Protein AF-A0A957RXZ9-F1 (afdb_monomer_lite)

pLDDT: mean 95.68, std 5.06, range [64.88, 98.75]

Sequence (103 aa):
AALESADAANGEQLTVSNGCIACHSLVEGQTLVGPSWYGVGSHAENRVPGESAPFYLYQSIMEPNAHVVEGFTPDLMPKVYADTLSTAQIADIVAYLLSLQAE

Secondary structure (DSSP, 8-state):
-GGGG--HHHHHHHHHHTTGGGT--SSTT--SSS---TTHHHHHTTTSTT--HHHHHHHHHHSTTTSPPTT--TT-S-TTHHHHS-HHHHHHHHHHHHH----

Foldseek 3Di:
DLLVPAALVLLVVLCVVVVVCVQEACDPPDHHLAYHLQQLLVVQCPQDPPDHSLRSQLCCQQPVVVDDPPPHDPPPRDNCSNVVPDPNSSSNNSNNSNVNHHD

Structure (mmCIF, N/CA/C/O backbone):
data_AF-A0A957RXZ9-F1
#
_entry.id   AF-A0A957RXZ9-F1
#
loop_
_atom_site.group_PDB
_atom_site.id
_atom_site.type_symbol
_atom_site.label_atom_id
_atom_site.label_alt_id
_atom_site.label_comp_id
_atom_site.label_asym_id
_atom_site.label_entity_id
_atom_site.label_seq_id
_atom_site.pdbx_PDB_ins_code
_atom_site.Cartn_x
_atom_site.Cartn_y
_atom_site.Cartn_z
_atom_site.occupancy
_atom_site.B_iso_or_equiv
_atom_site.auth_seq_id
_atom_site.auth_comp_id
_atom_site.auth_asym_id
_atom_site.auth_atom_id
_atom_site.pdbx_PDB_model_num
ATOM 1 N N . ALA A 1 1 ? -16.503 -7.462 5.402 1.00 66.81 1 ALA A N 1
ATOM 2 C CA . ALA A 1 1 ? -16.133 -7.707 6.813 1.00 66.81 1 ALA A CA 1
ATOM 3 C C . ALA A 1 1 ? -14.874 -6.938 7.224 1.00 66.81 1 ALA A C 1
ATOM 5 O O . ALA A 1 1 ? -15.034 -5.850 7.743 1.00 66.81 1 ALA A O 1
ATOM 6 N N . ALA A 1 2 ? -13.640 -7.407 6.969 1.00 81.75 2 ALA A N 1
ATOM 7 C CA . ALA A 1 2 ? -12.438 -6.705 7.467 1.00 81.75 2 ALA A CA 1
ATOM 8 C C . ALA A 1 2 ? -12.285 -5.273 6.915 1.00 81.75 2 ALA A C 1
ATOM 10 O O . ALA A 1 2 ? -11.999 -4.354 7.670 1.00 81.75 2 ALA A O 1
ATOM 11 N N . LEU A 1 3 ? -12.562 -5.075 5.621 1.00 87.31 3 LEU A N 1
ATOM 12 C CA . LEU A 1 3 ? -12.521 -3.751 4.992 1.00 87.31 3 LEU A CA 1
ATOM 13 C C . LEU A 1 3 ? -13.664 -2.821 5.447 1.00 87.31 3 LEU A C 1
ATOM 15 O O . LEU A 1 3 ? -13.522 -1.610 5.394 1.00 87.31 3 LEU A O 1
ATOM 19 N N . GLU A 1 4 ? -14.793 -3.364 5.916 1.00 89.06 4 GLU A N 1
ATOM 20 C CA . GLU A 1 4 ? -15.928 -2.549 6.394 1.00 89.06 4 GLU A CA 1
ATOM 21 C C . GLU A 1 4 ? -15.620 -1.861 7.728 1.00 89.06 4 GLU A C 1
ATOM 23 O O . GLU A 1 4 ? -16.210 -0.833 8.042 1.00 89.06 4 GLU A O 1
ATOM 28 N N . SER A 1 5 ? -14.708 -2.439 8.511 1.00 92.25 5 SER A N 1
ATOM 29 C CA . SER A 1 5 ? -14.226 -1.893 9.780 1.00 92.25 5 SER A CA 1
ATOM 30 C C . SER A 1 5 ? -12.827 -1.281 9.675 1.00 92.25 5 SER A C 1
ATOM 32 O O . SER A 1 5 ? -12.222 -1.022 10.711 1.00 92.25 5 SER A O 1
ATOM 34 N N . ALA A 1 6 ? -12.291 -1.131 8.462 1.00 97.25 6 ALA A N 1
ATOM 35 C CA . ALA A 1 6 ? -10.930 -0.660 8.257 1.00 97.25 6 ALA A CA 1
ATOM 36 C C . ALA A 1 6 ? -10.796 0.845 8.530 1.00 97.25 6 ALA A C 1
ATOM 38 O O . ALA A 1 6 ? -11.685 1.634 8.200 1.00 97.25 6 ALA A O 1
ATOM 39 N N . ASP A 1 7 ? -9.659 1.237 9.098 1.00 98.19 7 ASP A N 1
ATOM 40 C CA . ASP A 1 7 ? -9.300 2.619 9.405 1.00 98.19 7 ASP A CA 1
ATOM 41 C C . ASP A 1 7 ? -8.166 3.089 8.485 1.00 98.19 7 ASP A C 1
ATOM 43 O O . ASP A 1 7 ? -7.002 2.717 8.645 1.00 98.19 7 ASP A O 1
ATOM 47 N N . ALA A 1 8 ? -8.502 3.946 7.520 1.00 98.19 8 ALA A N 1
ATOM 48 C CA . ALA A 1 8 ? -7.537 4.495 6.571 1.00 98.19 8 AL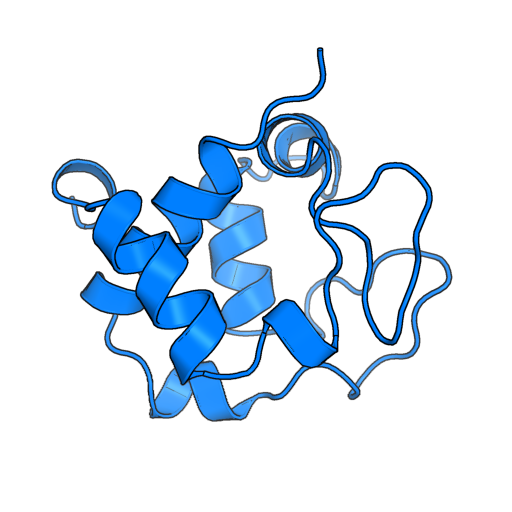A A CA 1
ATOM 49 C C . ALA A 1 8 ? -6.441 5.349 7.238 1.00 98.19 8 ALA A C 1
ATOM 51 O O . ALA A 1 8 ? -5.312 5.363 6.751 1.00 98.19 8 ALA A O 1
ATOM 52 N N . ALA A 1 9 ? -6.723 6.031 8.354 1.00 98.31 9 ALA A N 1
ATOM 53 C CA . ALA A 1 9 ? -5.708 6.824 9.051 1.00 98.31 9 ALA A CA 1
ATOM 54 C C . ALA A 1 9 ? -4.685 5.915 9.750 1.00 98.31 9 ALA A C 1
ATOM 56 O O . ALA A 1 9 ? -3.479 6.173 9.720 1.00 98.31 9 ALA A O 1
ATOM 57 N N . ASN A 1 10 ? -5.149 4.802 10.328 1.00 98.56 10 ASN A N 1
ATOM 58 C C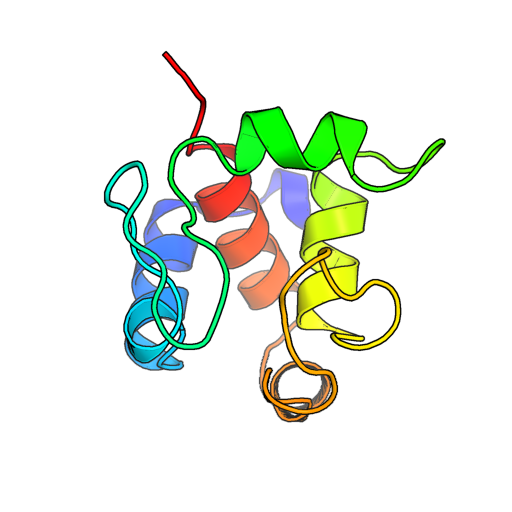A . ASN A 1 10 ? -4.243 3.769 10.827 1.00 98.56 10 ASN A CA 1
ATOM 59 C C . ASN A 1 10 ? -3.460 3.111 9.678 1.00 98.56 10 ASN A C 1
ATOM 61 O O . ASN A 1 10 ? -2.257 2.878 9.799 1.00 98.56 10 ASN A O 1
ATOM 65 N N . GLY A 1 11 ? -4.120 2.868 8.542 1.00 98.56 11 GLY A N 1
ATOM 66 C CA . GLY A 1 11 ? -3.510 2.359 7.317 1.00 98.56 11 GLY A CA 1
ATOM 67 C C . GLY A 1 11 ? -2.326 3.198 6.854 1.00 98.56 11 GLY A C 1
ATOM 68 O O . GLY A 1 11 ? -1.238 2.659 6.647 1.00 98.56 11 GLY A O 1
ATOM 69 N N . GLU A 1 12 ? -2.498 4.518 6.780 1.00 98.62 12 GLU A N 1
ATOM 70 C CA . GLU A 1 12 ? -1.427 5.466 6.462 1.00 98.62 12 GLU A CA 1
ATOM 71 C C . GLU A 1 12 ? -0.223 5.280 7.399 1.00 98.62 12 GLU A C 1
ATOM 73 O O . GLU A 1 12 ? 0.906 5.062 6.945 1.00 98.62 12 GLU A O 1
ATOM 78 N N . GLN A 1 13 ? -0.456 5.257 8.714 1.00 98.62 13 GLN A N 1
ATOM 79 C CA . GLN A 1 13 ? 0.604 5.081 9.711 1.00 98.62 13 GLN A CA 1
ATOM 80 C C . GLN A 1 13 ? 1.305 3.714 9.605 1.00 98.62 13 GLN A C 1
ATOM 82 O O . GLN A 1 13 ? 2.522 3.602 9.838 1.00 98.62 13 GLN A O 1
ATOM 87 N N . LEU A 1 14 ? 0.568 2.665 9.236 1.00 98.56 14 LEU A N 1
ATOM 88 C CA . LEU A 1 14 ? 1.120 1.340 8.968 1.00 98.56 14 LEU A CA 1
ATOM 89 C C . LEU A 1 14 ? 2.044 1.355 7.747 1.00 98.56 14 LEU A C 1
ATOM 91 O O . LEU A 1 14 ? 3.111 0.742 7.809 1.00 98.56 14 LEU A O 1
ATOM 95 N N . THR A 1 15 ? 1.712 2.098 6.685 1.00 98.44 15 THR A N 1
ATOM 96 C CA . THR A 1 15 ? 2.596 2.212 5.508 1.00 98.44 15 THR A CA 1
ATOM 97 C C . THR A 1 15 ? 3.941 2.861 5.844 1.00 98.44 15 THR A C 1
ATOM 99 O O . THR A 1 15 ? 4.980 2.459 5.315 1.00 98.44 15 THR A O 1
ATOM 102 N N . VAL A 1 16 ? 3.948 3.819 6.775 1.00 97.94 16 VAL A N 1
ATOM 103 C CA . VAL A 1 16 ? 5.175 4.463 7.262 1.00 97.94 16 VAL A CA 1
ATOM 104 C C . VAL A 1 16 ? 5.987 3.500 8.124 1.00 97.94 16 VAL A C 1
ATOM 106 O O . VAL A 1 16 ? 7.172 3.284 7.874 1.00 97.94 16 VAL A O 1
ATOM 109 N N . SER A 1 17 ? 5.351 2.889 9.126 1.00 97.75 17 SER A N 1
ATOM 110 C CA . SER A 1 17 ? 6.036 2.022 10.098 1.00 97.75 17 SER A CA 1
ATOM 111 C C . SER A 1 17 ? 6.556 0.710 9.501 1.00 97.75 17 SER A C 1
ATOM 113 O O . SER A 1 17 ? 7.535 0.165 10.006 1.00 97.75 17 SER A O 1
ATOM 115 N N . ASN A 1 18 ? 5.960 0.237 8.403 1.00 97.81 18 ASN A N 1
ATOM 116 C CA . ASN A 1 18 ? 6.396 -0.962 7.678 1.00 97.81 18 ASN A CA 1
ATOM 117 C C . ASN A 1 18 ? 7.287 -0.652 6.459 1.00 97.81 18 ASN A C 1
ATOM 119 O O . ASN A 1 18 ? 7.624 -1.555 5.689 1.00 97.81 18 ASN A O 1
ATOM 123 N N . GLY A 1 19 ? 7.694 0.613 6.291 1.00 97.50 19 GLY A N 1
ATOM 124 C CA . GLY A 1 19 ? 8.693 1.030 5.306 1.00 97.50 19 GLY A CA 1
ATOM 125 C C . GLY A 1 19 ? 8.197 1.110 3.860 1.00 97.50 19 GLY A C 1
ATOM 126 O O . GLY A 1 19 ? 9.013 1.284 2.956 1.00 97.50 19 GLY A O 1
ATOM 127 N N . CYS A 1 20 ? 6.887 1.026 3.615 1.00 98.19 20 CYS A N 1
ATOM 128 C CA . CYS A 1 20 ? 6.319 1.049 2.266 1.00 98.19 20 CYS A CA 1
ATOM 129 C C . CYS A 1 20 ? 6.675 2.351 1.526 1.00 98.19 20 CYS A C 1
ATOM 131 O O . CYS A 1 20 ? 7.059 2.323 0.356 1.00 98.19 20 CYS A O 1
ATOM 133 N N . ILE A 1 21 ? 6.642 3.482 2.239 1.00 97.38 21 ILE A N 1
ATOM 134 C CA . ILE A 1 21 ? 6.930 4.817 1.687 1.00 97.38 21 ILE A CA 1
ATOM 135 C C . ILE A 1 21 ? 8.390 5.015 1.243 1.00 97.38 21 ILE A C 1
ATOM 137 O O . ILE A 1 21 ? 8.701 5.983 0.558 1.00 97.38 21 ILE A O 1
ATOM 141 N N . ALA A 1 22 ? 9.304 4.114 1.622 1.00 97.31 22 ALA A N 1
ATOM 142 C CA . ALA A 1 22 ? 10.678 4.144 1.119 1.00 97.31 22 ALA A CA 1
ATOM 143 C C . ALA A 1 22 ? 10.762 3.666 -0.342 1.00 97.31 22 ALA A C 1
ATOM 145 O O . ALA A 1 22 ? 11.717 3.989 -1.047 1.00 97.31 22 ALA A O 1
ATOM 146 N N . CYS A 1 23 ? 9.767 2.893 -0.790 1.00 98.19 23 CYS A N 1
ATOM 147 C CA . CYS A 1 23 ? 9.708 2.308 -2.127 1.00 98.19 23 CYS A CA 1
ATOM 148 C C . CYS A 1 23 ? 8.556 2.857 -2.975 1.00 98.19 23 CYS A C 1
ATOM 150 O O . CYS A 1 23 ? 8.645 2.785 -4.197 1.00 98.19 23 CYS A O 1
ATOM 152 N N . HIS A 1 24 ? 7.506 3.400 -2.357 1.00 98.25 24 HIS A N 1
ATOM 153 C CA . HIS A 1 24 ? 6.331 3.937 -3.038 1.00 98.25 24 HIS A CA 1
ATOM 154 C C . HIS A 1 24 ? 6.165 5.424 -2.727 1.00 98.25 24 HIS A C 1
ATOM 156 O O . HIS A 1 24 ? 6.071 5.818 -1.566 1.00 98.25 24 HIS A O 1
ATOM 162 N N . SER A 1 25 ? 6.129 6.249 -3.772 1.00 97.12 25 SER A N 1
ATOM 163 C CA . SER A 1 25 ? 5.889 7.689 -3.647 1.00 97.12 25 SER A CA 1
ATOM 164 C C . SER A 1 25 ? 4.398 8.015 -3.679 1.00 97.12 25 SER A C 1
ATOM 166 O O . SER A 1 25 ? 3.631 7.289 -4.293 1.00 97.12 25 SER A O 1
ATOM 168 N N . LEU A 1 26 ? 3.993 9.136 -3.082 1.00 95.75 26 LEU A N 1
ATOM 169 C CA . LEU A 1 26 ? 2.658 9.729 -3.253 1.00 95.75 26 LEU A CA 1
ATOM 170 C C . LEU A 1 26 ? 2.627 10.818 -4.341 1.00 95.75 26 LEU A C 1
ATOM 172 O O . LEU A 1 26 ? 1.579 11.395 -4.610 1.00 95.75 26 LEU A O 1
ATOM 176 N N . VAL A 1 27 ? 3.774 11.135 -4.945 1.00 95.50 27 VAL A N 1
ATOM 177 C CA . VAL A 1 27 ? 3.905 12.197 -5.946 1.00 95.50 27 VAL A CA 1
ATOM 178 C C . VAL A 1 27 ? 3.615 11.632 -7.335 1.00 95.50 27 VAL A C 1
ATOM 180 O O . VAL A 1 27 ? 4.139 10.578 -7.716 1.00 95.50 27 VAL A O 1
ATOM 183 N N . GLU A 1 28 ? 2.794 12.344 -8.106 1.00 93.50 28 GLU A N 1
ATOM 184 C CA . GLU A 1 28 ? 2.487 11.998 -9.493 1.00 93.50 28 GLU A CA 1
ATOM 185 C C . GLU A 1 28 ? 3.771 11.859 -10.326 1.00 93.50 28 GLU A C 1
ATOM 187 O O . GLU A 1 28 ? 4.688 12.679 -10.247 1.00 93.50 28 GLU A O 1
ATOM 192 N N . GLY A 1 29 ? 3.867 10.778 -11.103 1.00 89.38 29 GLY A N 1
ATOM 193 C CA . GLY A 1 29 ? 5.009 10.507 -11.982 1.00 89.38 29 GLY A CA 1
ATOM 194 C C . GLY A 1 29 ? 6.326 10.160 -11.273 1.00 89.38 29 GLY A C 1
ATOM 195 O O . GLY A 1 29 ? 7.283 9.762 -11.940 1.00 89.38 29 GLY A O 1
ATOM 196 N N . GLN A 1 30 ? 6.406 10.247 -9.940 1.00 95.62 30 GLN A N 1
ATOM 197 C CA . GLN A 1 30 ? 7.619 9.894 -9.207 1.00 95.62 30 GLN A CA 1
ATOM 198 C C . GLN A 1 30 ? 7.689 8.385 -8.961 1.00 95.62 30 GLN A C 1
ATOM 200 O O . GLN A 1 30 ? 7.064 7.847 -8.050 1.00 95.62 30 GLN A O 1
ATOM 205 N N . THR A 1 31 ? 8.510 7.703 -9.753 1.00 95.12 31 THR A N 1
ATOM 206 C CA . THR A 1 31 ? 8.848 6.292 -9.534 1.00 95.12 31 THR A CA 1
ATOM 207 C C . THR A 1 31 ? 10.075 6.174 -8.633 1.00 95.12 31 THR A C 1
ATOM 209 O O . THR A 1 31 ? 11.059 6.887 -8.832 1.00 95.12 31 THR A O 1
ATOM 212 N N . LEU A 1 32 ? 10.014 5.276 -7.647 1.00 96.12 32 LEU A N 1
ATOM 213 C CA . LEU A 1 32 ? 11.150 4.910 -6.798 1.00 96.12 32 LEU A CA 1
ATOM 214 C C . LEU A 1 32 ? 11.553 3.461 -7.116 1.00 96.12 32 LEU A C 1
ATOM 216 O O . LEU A 1 32 ? 11.812 3.132 -8.269 1.00 96.12 32 LEU A O 1
ATOM 220 N N . VAL A 1 33 ? 11.601 2.591 -6.105 1.00 97.44 33 VAL A N 1
ATOM 221 C CA . VAL A 1 33 ? 11.790 1.145 -6.292 1.00 97.44 33 VAL A CA 1
ATOM 222 C C . VAL A 1 33 ? 10.499 0.499 -6.804 1.00 97.44 33 VAL A C 1
ATOM 224 O O . VAL A 1 33 ? 10.551 -0.380 -7.658 1.00 97.44 33 VAL A O 1
ATOM 227 N N . GLY A 1 34 ? 9.350 0.945 -6.291 1.00 96.50 34 GLY A N 1
ATOM 228 C CA . GLY A 1 34 ? 8.014 0.530 -6.705 1.00 96.50 34 GLY A CA 1
ATOM 229 C C . GLY A 1 34 ? 7.230 1.659 -7.391 1.00 96.50 34 GLY A C 1
ATOM 230 O O . GLY A 1 34 ? 7.706 2.801 -7.467 1.00 96.50 34 GLY A O 1
ATOM 231 N N . PRO A 1 35 ? 6.029 1.351 -7.915 1.00 96.06 35 PRO A N 1
ATOM 232 C CA . PRO A 1 35 ? 5.164 2.341 -8.549 1.00 96.06 35 PRO A CA 1
ATOM 233 C C . PRO A 1 35 ? 4.710 3.415 -7.560 1.00 96.06 35 PRO A C 1
ATOM 235 O O . PRO A 1 35 ? 4.563 3.148 -6.365 1.00 96.06 35 PRO A O 1
ATOM 238 N N . SER A 1 36 ? 4.447 4.618 -8.078 1.00 96.88 36 SER A N 1
ATOM 239 C CA . SER A 1 36 ? 3.771 5.671 -7.315 1.00 96.88 36 SER A CA 1
ATOM 240 C C . SER A 1 36 ? 2.374 5.215 -6.890 1.00 96.88 36 SER A C 1
ATOM 242 O O . SER A 1 36 ? 1.679 4.509 -7.625 1.00 96.88 36 SER A O 1
ATOM 244 N N . TRP A 1 37 ? 1.978 5.634 -5.695 1.00 97.75 37 TRP A N 1
ATOM 245 C CA . TRP A 1 37 ? 0.640 5.500 -5.144 1.00 97.75 37 TRP A CA 1
ATOM 246 C C . TRP A 1 37 ? -0.277 6.677 -5.489 1.00 97.75 37 TRP A C 1
ATOM 248 O O . TRP A 1 37 ? -1.451 6.653 -5.122 1.00 97.75 37 TRP A O 1
ATOM 258 N N . TYR A 1 38 ? 0.216 7.694 -6.201 1.00 97.00 38 TYR A N 1
ATOM 259 C CA . TYR A 1 38 ? -0.648 8.754 -6.716 1.00 97.00 38 TYR A CA 1
ATOM 260 C C . TYR A 1 38 ? -1.775 8.144 -7.566 1.00 97.00 38 TYR A C 1
ATOM 262 O O . TYR A 1 38 ? -1.511 7.409 -8.519 1.00 97.00 38 TYR A O 1
ATOM 270 N N . GLY A 1 39 ? -3.026 8.396 -7.176 1.00 96.44 39 GLY A N 1
ATOM 271 C CA . GLY A 1 39 ? -4.212 7.858 -7.844 1.00 96.44 39 GLY A CA 1
ATOM 272 C C . GLY A 1 39 ? -4.379 6.336 -7.785 1.00 96.44 39 GLY A C 1
ATOM 273 O O . GLY A 1 39 ? -5.149 5.772 -8.570 1.00 96.44 39 GLY A O 1
ATOM 274 N N . VAL A 1 40 ? -3.659 5.632 -6.902 1.00 97.38 40 VAL A N 1
ATOM 275 C CA . VAL A 1 40 ? -3.625 4.161 -6.907 1.00 97.38 40 VAL A CA 1
ATOM 276 C C . VAL A 1 40 ? -4.987 3.518 -6.672 1.00 97.38 40 VAL A C 1
ATOM 278 O O . VAL A 1 40 ? -5.256 2.491 -7.291 1.00 97.38 40 VAL A O 1
ATOM 281 N N . GLY A 1 41 ? -5.867 4.126 -5.872 1.00 96.81 41 GLY A N 1
ATOM 282 C CA . GLY A 1 41 ? -7.226 3.626 -5.660 1.00 96.81 41 GLY A CA 1
ATOM 283 C C . GLY A 1 41 ? -8.019 3.554 -6.967 1.00 96.81 41 GLY A C 1
ATOM 284 O O . GLY A 1 41 ? -8.680 2.556 -7.247 1.00 96.81 41 GLY A O 1
ATOM 285 N N . SER A 1 42 ? -7.855 4.559 -7.830 1.00 94.94 42 SER A N 1
ATOM 286 C CA . SER A 1 42 ? -8.502 4.620 -9.146 1.00 94.94 42 SER A CA 1
ATOM 287 C C . SER A 1 42 ? -7.813 3.715 -10.168 1.00 94.94 42 SER A C 1
ATOM 289 O O . SER A 1 42 ? -8.464 3.068 -10.990 1.00 94.94 42 SER A O 1
ATOM 291 N N . HIS A 1 43 ? -6.483 3.638 -10.124 1.00 94.44 43 HIS A N 1
ATOM 292 C CA . HIS A 1 43 ? -5.724 2.795 -11.043 1.00 94.44 43 HIS A CA 1
ATOM 293 C C . HIS A 1 43 ? -5.907 1.301 -10.766 1.00 94.44 43 HIS A C 1
ATOM 295 O O . HIS A 1 43 ? -5.905 0.521 -11.718 1.00 94.44 43 HIS A O 1
ATOM 301 N N . ALA A 1 44 ? -6.065 0.906 -9.500 1.00 96.50 44 ALA A N 1
ATOM 302 C CA . ALA A 1 44 ? -6.202 -0.482 -9.063 1.00 96.50 44 ALA A CA 1
ATOM 303 C C . ALA A 1 44 ? -7.383 -1.213 -9.725 1.00 96.50 44 ALA A C 1
ATOM 305 O O . ALA A 1 44 ? -7.233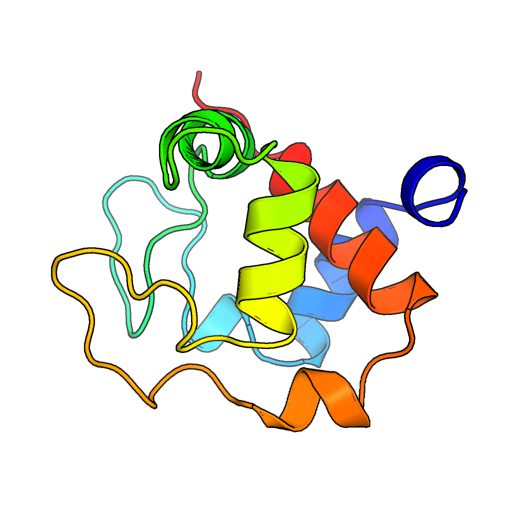 -2.379 -10.076 1.00 96.50 44 ALA A O 1
ATOM 306 N N . GLU A 1 45 ? -8.501 -0.522 -9.982 1.00 92.88 45 GLU A N 1
ATOM 307 C CA . GLU A 1 45 ? -9.696 -1.072 -10.655 1.00 92.88 45 GLU A CA 1
ATOM 308 C C . GLU A 1 45 ? -9.388 -1.692 -12.029 1.00 92.88 45 GLU A C 1
ATOM 310 O O . GLU A 1 45 ? -10.093 -2.583 -12.491 1.00 92.88 45 GLU A O 1
ATOM 315 N N . ASN A 1 46 ? -8.338 -1.218 -12.706 1.00 91.12 46 ASN A N 1
ATOM 316 C CA . ASN A 1 46 ? -8.047 -1.581 -14.093 1.00 91.12 46 ASN A CA 1
ATOM 317 C C . ASN A 1 46 ? -6.738 -2.369 -14.257 1.00 91.12 46 ASN A C 1
ATOM 319 O O . ASN A 1 46 ? -6.300 -2.586 -15.388 1.00 91.12 46 ASN A O 1
ATOM 323 N N . ARG A 1 47 ? -6.079 -2.774 -13.160 1.00 93.69 47 ARG A N 1
ATOM 324 C CA . ARG A 1 47 ? -4.772 -3.457 -13.232 1.00 93.69 47 ARG A CA 1
ATOM 325 C C . ARG A 1 47 ? -4.878 -4.899 -13.691 1.00 93.69 47 ARG A C 1
ATOM 327 O O . ARG A 1 47 ? -4.085 -5.329 -14.527 1.00 93.69 47 ARG A O 1
ATOM 334 N N . VAL A 1 48 ? -5.861 -5.626 -13.169 1.00 95.62 48 VAL A N 1
ATOM 335 C CA . VAL A 1 48 ? -6.076 -7.036 -13.492 1.00 95.62 48 VAL A CA 1
ATOM 336 C C . VAL A 1 48 ? -7.532 -7.232 -13.915 1.00 95.62 48 VAL A C 1
ATOM 338 O O . VAL A 1 48 ? -8.438 -6.983 -13.120 1.00 95.62 48 VAL A O 1
ATOM 341 N N . PRO A 1 49 ? -7.795 -7.662 -15.165 1.00 94.25 49 PRO A N 1
ATOM 342 C CA . PRO A 1 49 ? -9.157 -7.874 -15.638 1.00 94.25 49 PRO A CA 1
ATOM 343 C C . PRO A 1 49 ? -9.939 -8.850 -14.752 1.00 94.25 49 PRO A C 1
ATOM 345 O O . PRO A 1 49 ? -9.551 -10.005 -14.592 1.00 94.25 49 PRO A O 1
ATOM 348 N N . GLY A 1 50 ? -11.077 -8.392 -14.228 1.00 93.94 50 GLY A N 1
ATOM 349 C CA . GLY A 1 50 ? -11.967 -9.198 -13.388 1.00 93.94 50 GLY A CA 1
ATOM 350 C C . GLY A 1 50 ? -11.669 -9.141 -11.888 1.00 93.94 50 GLY A C 1
ATOM 351 O O . GLY A 1 50 ? -12.434 -9.715 -11.114 1.00 93.94 50 GLY A O 1
ATOM 352 N N . GLU A 1 51 ? -10.622 -8.431 -11.466 1.00 95.81 51 GLU A N 1
ATOM 353 C CA . GLU A 1 51 ? -10.346 -8.161 -10.055 1.00 95.81 51 GLU A CA 1
ATOM 354 C C . GLU A 1 51 ? -10.883 -6.788 -9.642 1.00 95.81 51 GLU A C 1
ATOM 356 O O . GLU A 1 51 ? -10.856 -5.836 -10.416 1.00 95.81 51 GLU A O 1
ATOM 361 N N . SER A 1 52 ? -11.375 -6.677 -8.407 1.00 96.62 52 SER A N 1
ATOM 362 C CA . SER A 1 52 ? -11.739 -5.382 -7.826 1.00 96.62 52 SER A CA 1
ATOM 363 C C . SER A 1 52 ? -10.503 -4.675 -7.272 1.00 96.62 52 SER A C 1
ATOM 365 O O . SER A 1 52 ? -9.557 -5.338 -6.835 1.00 96.62 52 SER A O 1
ATOM 367 N N . ALA A 1 53 ? -10.524 -3.339 -7.195 1.00 96.88 53 ALA A N 1
ATOM 368 C CA . ALA A 1 53 ? -9.406 -2.583 -6.627 1.00 96.88 53 ALA A CA 1
ATOM 369 C C . ALA A 1 53 ? -8.984 -3.052 -5.218 1.00 96.88 53 ALA A C 1
ATOM 371 O O . ALA A 1 53 ? -7.786 -3.260 -5.003 1.00 96.88 53 ALA A O 1
ATOM 372 N N . PRO A 1 54 ? -9.906 -3.300 -4.259 1.00 97.56 54 PRO A N 1
ATOM 373 C CA . PRO A 1 54 ? -9.516 -3.791 -2.940 1.00 97.56 54 PRO A CA 1
ATOM 374 C C . PRO A 1 54 ? -8.828 -5.158 -2.986 1.00 97.56 54 PRO A C 1
ATOM 376 O O . PRO A 1 54 ? -7.892 -5.397 -2.224 1.00 97.56 54 PRO A O 1
ATOM 379 N N . PHE A 1 55 ? -9.283 -6.055 -3.867 1.00 97.25 55 PHE A N 1
ATOM 380 C CA . PHE A 1 55 ? -8.695 -7.385 -4.000 1.00 97.25 55 PHE A CA 1
ATOM 381 C C . PHE A 1 55 ? -7.300 -7.317 -4.618 1.00 97.25 55 PHE A C 1
ATOM 383 O O . PHE A 1 55 ? -6.374 -7.906 -4.066 1.00 97.25 55 PHE A O 1
ATOM 390 N N . TYR A 1 56 ? -7.132 -6.536 -5.686 1.00 98.19 56 TYR A N 1
ATOM 391 C CA . TYR A 1 56 ? -5.834 -6.311 -6.317 1.00 98.19 56 TYR A CA 1
ATOM 392 C C . TYR A 1 56 ? -4.803 -5.755 -5.322 1.00 98.19 56 TYR A C 1
ATOM 394 O O . TYR A 1 56 ? -3.679 -6.251 -5.235 1.00 98.19 56 TYR A O 1
ATOM 402 N N . LEU A 1 57 ? -5.183 -4.748 -4.527 1.00 98.25 57 LEU A N 1
ATOM 403 C CA . LEU A 1 57 ? -4.294 -4.145 -3.528 1.00 98.25 57 LEU A CA 1
ATOM 404 C C . LEU A 1 57 ? -3.953 -5.125 -2.400 1.00 98.25 57 LEU A C 1
ATOM 406 O O . LEU A 1 57 ? -2.796 -5.218 -1.994 1.00 98.25 57 LEU A O 1
ATOM 410 N N . TYR A 1 58 ? -4.938 -5.892 -1.926 1.00 98.00 58 TYR A N 1
ATOM 411 C CA . TYR A 1 58 ? -4.720 -6.954 -0.945 1.00 98.00 58 TYR A CA 1
ATOM 412 C C . TYR A 1 58 ? -3.747 -8.019 -1.472 1.00 98.00 58 TYR A C 1
ATOM 414 O O . TYR A 1 58 ? -2.762 -8.339 -0.804 1.00 98.00 58 TYR A O 1
ATOM 422 N N . GLN A 1 59 ? -3.983 -8.530 -2.684 1.00 97.56 59 GLN A N 1
ATOM 423 C CA . GLN A 1 59 ? -3.130 -9.535 -3.317 1.00 97.56 59 GLN A CA 1
ATOM 424 C C . GLN A 1 59 ? -1.725 -8.983 -3.574 1.00 97.56 59 GLN A C 1
ATOM 426 O O . GLN A 1 59 ? -0.755 -9.679 -3.314 1.00 97.56 59 GLN A O 1
ATOM 431 N N . SER A 1 60 ? -1.591 -7.716 -3.972 1.00 98.00 60 SER A N 1
ATOM 432 C CA . SER A 1 60 ? -0.283 -7.073 -4.160 1.00 98.00 60 SER A CA 1
ATOM 433 C C . SER A 1 60 ? 0.551 -7.039 -2.872 1.00 98.00 60 SER A C 1
ATOM 435 O O . SER A 1 60 ? 1.774 -7.091 -2.933 1.00 98.00 60 SER A O 1
ATOM 437 N N . ILE A 1 61 ? -0.086 -6.970 -1.697 1.00 98.00 61 ILE A N 1
ATOM 438 C CA . ILE A 1 61 ? 0.604 -6.992 -0.396 1.00 98.00 61 ILE A CA 1
ATOM 439 C C . ILE A 1 61 ? 0.915 -8.427 0.046 1.00 98.00 61 ILE A C 1
ATOM 441 O O . ILE A 1 61 ? 2.011 -8.697 0.537 1.00 98.00 61 ILE A O 1
ATOM 445 N N . MET A 1 62 ? -0.041 -9.342 -0.122 1.00 97.44 62 MET A N 1
ATOM 446 C CA . MET A 1 62 ? 0.073 -10.734 0.333 1.00 97.44 62 MET A CA 1
ATOM 447 C C . MET A 1 62 ? 0.942 -11.599 -0.581 1.00 97.44 62 MET A C 1
ATOM 449 O O . MET A 1 62 ? 1.683 -12.462 -0.119 1.00 97.44 62 MET A O 1
ATOM 453 N N . GLU A 1 63 ? 0.854 -11.362 -1.883 1.00 97.31 63 GLU A N 1
ATOM 454 C CA . GLU A 1 63 ? 1.504 -12.123 -2.942 1.00 97.31 63 GLU A CA 1
ATOM 455 C C . GLU A 1 63 ? 2.104 -11.158 -3.982 1.00 97.31 63 GLU A C 1
ATOM 457 O O . GLU A 1 63 ? 1.639 -11.100 -5.120 1.00 97.31 63 GLU A O 1
ATOM 462 N N . PRO A 1 64 ? 3.172 -10.404 -3.651 1.00 96.69 64 PRO A N 1
ATOM 463 C CA . PRO A 1 64 ? 3.637 -9.295 -4.495 1.00 96.69 64 PRO A CA 1
ATOM 464 C C . PRO A 1 64 ? 4.081 -9.655 -5.921 1.00 96.69 64 PRO A C 1
ATOM 466 O O . PRO A 1 64 ? 4.212 -8.783 -6.773 1.00 96.69 64 PRO A O 1
ATOM 469 N N . ASN A 1 65 ? 4.330 -10.939 -6.192 1.00 96.44 65 ASN A N 1
ATOM 470 C CA . ASN A 1 65 ? 4.680 -11.431 -7.525 1.00 96.44 65 ASN A CA 1
ATOM 471 C C . ASN A 1 65 ? 3.480 -11.994 -8.308 1.00 96.44 65 ASN A C 1
ATOM 473 O O . ASN A 1 65 ? 3.674 -12.413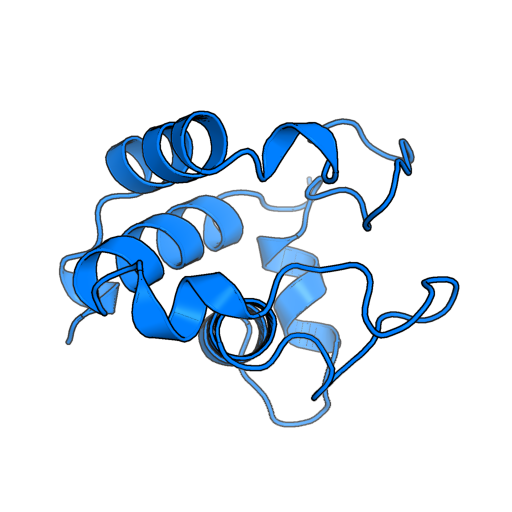 -9.448 1.00 96.44 65 ASN A O 1
ATOM 477 N N . ALA A 1 66 ? 2.275 -12.050 -7.727 1.00 96.62 66 ALA A N 1
ATOM 478 C CA . ALA A 1 66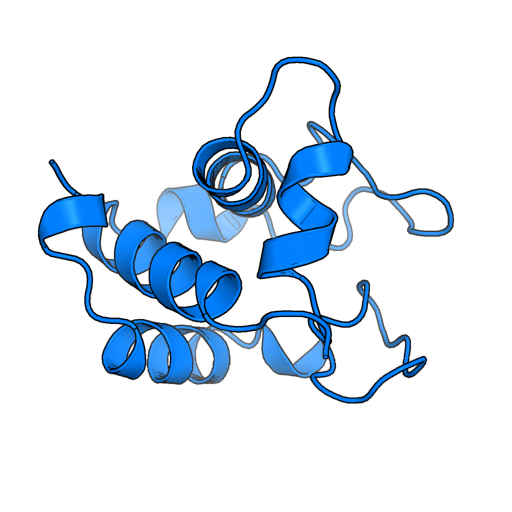 ? 1.074 -12.520 -8.423 1.00 96.62 66 ALA A CA 1
ATOM 479 C C . ALA A 1 66 ? 0.741 -11.616 -9.619 1.00 96.62 66 ALA A C 1
ATOM 481 O O . ALA A 1 66 ? 0.413 -12.101 -10.703 1.00 96.62 66 ALA A O 1
ATOM 482 N N . HIS A 1 67 ? 0.937 -10.308 -9.447 1.00 96.62 67 HIS A N 1
ATOM 483 C CA . HIS A 1 67 ? 0.923 -9.332 -10.523 1.00 96.62 67 HIS A CA 1
ATOM 484 C C . HIS A 1 67 ? 2.052 -8.317 -10.332 1.00 96.62 67 HIS A C 1
ATOM 486 O O . HIS A 1 67 ? 2.033 -7.514 -9.402 1.00 96.62 67 HIS A O 1
ATOM 492 N N . VAL A 1 68 ? 3.022 -8.321 -11.245 1.00 97.19 68 VAL A N 1
ATOM 493 C CA . VAL A 1 68 ? 4.081 -7.307 -11.287 1.00 97.19 68 VAL A CA 1
ATOM 494 C C . VAL A 1 68 ? 3.703 -6.265 -12.329 1.00 97.19 68 VAL A C 1
ATOM 496 O O . VAL A 1 68 ? 3.536 -6.589 -13.504 1.00 97.19 68 VAL A O 1
ATOM 499 N N . VAL A 1 69 ? 3.572 -5.011 -11.892 1.00 95.75 69 VAL A N 1
ATOM 500 C CA . VAL A 1 69 ? 3.256 -3.885 -12.777 1.00 95.75 69 VAL A CA 1
ATOM 501 C C . VAL A 1 69 ? 4.327 -3.755 -13.865 1.00 95.75 69 VAL A C 1
ATOM 503 O O . VAL A 1 69 ? 5.523 -3.837 -13.582 1.00 95.75 69 VAL A O 1
ATOM 506 N N . GLU A 1 70 ? 3.900 -3.520 -15.108 1.00 94.56 70 GLU A N 1
ATOM 507 C CA . GLU A 1 70 ? 4.807 -3.314 -16.241 1.00 94.56 70 GLU A CA 1
ATOM 508 C C . GLU A 1 70 ? 5.873 -2.249 -15.926 1.00 94.56 70 GLU A C 1
ATOM 510 O O . GLU A 1 70 ? 5.572 -1.176 -15.402 1.00 94.56 70 GLU A O 1
ATOM 515 N N . GLY A 1 71 ? 7.132 -2.564 -16.239 1.00 95.44 71 GLY A N 1
ATOM 516 C CA . GLY A 1 71 ? 8.279 -1.694 -15.967 1.00 95.44 71 GLY A CA 1
ATOM 517 C C . GLY A 1 71 ? 8.928 -1.880 -14.591 1.00 95.44 71 GLY A C 1
ATOM 518 O O . GLY A 1 71 ? 9.977 -1.284 -14.356 1.00 95.44 71 GLY A O 1
ATOM 519 N N . PHE A 1 72 ? 8.374 -2.725 -13.712 1.00 96.56 72 PHE A N 1
ATOM 520 C CA . PHE A 1 72 ? 8.963 -3.052 -12.409 1.00 96.56 72 PHE A CA 1
ATOM 521 C C . PHE A 1 72 ? 9.587 -4.450 -12.381 1.00 96.56 72 PHE A C 1
ATOM 523 O O . PHE A 1 72 ? 9.166 -5.365 -13.088 1.00 96.56 72 PHE A O 1
ATOM 530 N N . THR A 1 73 ? 10.614 -4.614 -11.546 1.00 96.31 73 THR A N 1
ATOM 531 C CA . THR A 1 73 ? 11.327 -5.887 -11.385 1.00 96.31 73 THR A CA 1
ATOM 532 C C . THR A 1 73 ? 10.619 -6.759 -10.338 1.00 96.31 73 THR A C 1
ATOM 534 O O . THR A 1 73 ? 10.306 -6.252 -9.256 1.00 96.31 73 THR A O 1
ATOM 537 N N . PRO A 1 74 ? 10.389 -8.060 -10.608 1.00 96.44 74 PRO A N 1
ATOM 538 C CA . PRO A 1 74 ? 9.853 -8.992 -9.614 1.00 96.44 74 PRO A CA 1
ATOM 539 C C . PRO A 1 74 ? 10.778 -9.127 -8.395 1.00 96.44 74 PRO A C 1
ATOM 541 O O . PRO A 1 74 ? 11.954 -8.769 -8.446 1.00 96.44 74 PRO A O 1
ATOM 544 N N . ASP A 1 75 ? 10.249 -9.681 -7.300 1.00 96.19 75 ASP A N 1
ATOM 545 C CA . ASP A 1 75 ? 10.995 -9.991 -6.067 1.00 96.19 75 ASP A CA 1
ATOM 546 C C . ASP A 1 75 ? 11.584 -8.784 -5.307 1.00 96.19 75 ASP A C 1
ATOM 548 O O . ASP A 1 75 ? 12.320 -8.973 -4.338 1.00 96.19 75 ASP A O 1
ATOM 552 N N . LEU A 1 76 ? 11.236 -7.548 -5.686 1.00 96.75 76 LEU A N 1
ATOM 553 C CA . LEU A 1 76 ? 11.631 -6.341 -4.948 1.00 96.75 76 LEU A CA 1
ATOM 554 C C . LEU A 1 76 ? 10.690 -6.009 -3.786 1.00 96.75 76 LEU A C 1
ATOM 556 O O . LEU A 1 76 ? 11.149 -5.567 -2.734 1.00 96.75 76 LEU A O 1
ATOM 560 N N . MET A 1 77 ? 9.382 -6.209 -3.962 1.00 97.44 77 MET A N 1
ATOM 561 C CA . MET A 1 77 ? 8.413 -5.958 -2.898 1.00 97.44 77 MET A CA 1
ATOM 562 C C . MET A 1 77 ? 8.524 -7.060 -1.824 1.00 97.44 77 MET A C 1
ATOM 564 O O . MET A 1 77 ? 8.436 -8.247 -2.159 1.00 97.44 77 MET A O 1
ATOM 568 N N . PRO A 1 78 ? 8.740 -6.709 -0.540 1.00 96.94 78 PRO A N 1
ATOM 569 C CA . PRO A 1 78 ? 8.959 -7.702 0.507 1.00 96.94 78 PRO A CA 1
ATOM 570 C C . PRO A 1 78 ? 7.770 -8.656 0.687 1.00 96.94 78 PRO A C 1
ATOM 572 O O . PRO A 1 78 ? 6.635 -8.228 0.855 1.00 96.94 78 PRO A O 1
ATOM 575 N N . LYS A 1 79 ? 8.041 -9.965 0.725 1.00 96.25 79 LYS A N 1
ATOM 576 C CA . LYS A 1 79 ? 7.014 -11.016 0.910 1.00 96.25 79 LYS A CA 1
ATOM 577 C C . LYS A 1 79 ? 6.636 -11.257 2.375 1.00 96.25 79 LYS A C 1
ATOM 579 O O . LYS A 1 79 ? 5.653 -11.919 2.668 1.00 96.25 79 LYS A O 1
ATOM 584 N N . VAL A 1 80 ? 7.430 -10.707 3.291 1.00 96.12 80 VAL A N 1
ATOM 585 C CA . VAL A 1 80 ? 7.295 -10.873 4.745 1.00 96.12 80 VAL A CA 1
ATOM 586 C C . VAL A 1 80 ? 5.977 -10.315 5.294 1.00 96.12 80 VAL A C 1
ATOM 588 O O . VAL A 1 80 ? 5.511 -10.767 6.334 1.00 96.12 80 VAL A O 1
ATOM 591 N N . TYR A 1 81 ? 5.340 -9.377 4.588 1.00 96.31 81 TYR A N 1
ATOM 592 C CA . TYR A 1 81 ? 4.111 -8.732 5.049 1.00 96.31 81 TYR A CA 1
ATOM 593 C C . TYR A 1 81 ? 2.940 -9.702 5.231 1.00 96.31 81 TYR A C 1
ATOM 595 O O . TYR A 1 81 ? 2.135 -9.485 6.134 1.00 96.31 81 TYR A O 1
ATOM 603 N N . ALA A 1 82 ? 2.889 -10.790 4.454 1.00 93.50 82 ALA A N 1
ATOM 604 C CA . ALA A 1 82 ? 1.897 -11.851 4.622 1.00 93.50 82 ALA A CA 1
ATOM 605 C C . ALA A 1 82 ? 2.003 -12.567 5.982 1.00 93.50 82 ALA A C 1
ATOM 607 O O . ALA A 1 82 ? 1.000 -13.058 6.497 1.00 93.50 82 ALA A O 1
ATOM 608 N N . ASP A 1 83 ? 3.202 -12.589 6.569 1.00 96.06 83 ASP A N 1
ATOM 609 C CA . ASP A 1 83 ? 3.485 -13.243 7.847 1.00 96.06 83 ASP A CA 1
ATOM 610 C C . ASP A 1 83 ? 3.494 -12.253 9.023 1.00 96.06 83 ASP A C 1
ATOM 612 O O . ASP A 1 83 ? 3.242 -12.639 10.166 1.00 96.06 83 ASP A O 1
ATOM 616 N N . THR A 1 84 ? 3.812 -10.977 8.774 1.00 96.69 84 THR A N 1
ATOM 617 C CA . THR A 1 84 ? 4.007 -9.977 9.839 1.00 96.69 84 THR A CA 1
ATOM 618 C C . THR A 1 84 ? 2.833 -9.039 10.052 1.00 96.69 84 THR A C 1
ATOM 620 O O . THR A 1 84 ? 2.727 -8.453 11.130 1.00 96.69 84 THR A O 1
ATOM 623 N N . LEU A 1 85 ? 1.968 -8.857 9.053 1.00 97.56 85 LEU A N 1
ATOM 624 C CA . LEU A 1 85 ? 0.781 -8.019 9.180 1.00 97.56 85 LEU A CA 1
ATOM 625 C C . LEU A 1 85 ? -0.456 -8.885 9.389 1.00 97.56 85 LEU A C 1
ATOM 627 O O . LEU A 1 85 ? -0.706 -9.850 8.674 1.00 97.56 85 LEU A O 1
ATOM 631 N N . SER A 1 86 ? -1.271 -8.509 10.369 1.00 96.94 86 SER A N 1
ATOM 632 C CA . SER A 1 86 ? -2.584 -9.124 10.549 1.00 96.94 86 SER A CA 1
ATOM 633 C C . SER A 1 86 ? -3.541 -8.732 9.421 1.00 96.94 86 SER A C 1
ATOM 635 O O . SER A 1 86 ? -3.414 -7.671 8.807 1.00 96.94 86 SER A O 1
ATOM 637 N N . THR A 1 87 ? -4.581 -9.540 9.206 1.00 95.81 87 THR A N 1
ATOM 638 C CA . THR A 1 87 ? -5.639 -9.239 8.228 1.00 95.81 87 THR A CA 1
ATOM 639 C C . THR A 1 87 ? -6.294 -7.874 8.463 1.00 95.81 87 THR A C 1
ATOM 641 O O . THR A 1 87 ? -6.642 -7.202 7.498 1.00 95.81 87 THR A O 1
ATOM 644 N N . ALA A 1 88 ? -6.440 -7.444 9.723 1.00 97.44 88 ALA A N 1
ATOM 645 C CA . ALA A 1 88 ? -6.982 -6.126 10.053 1.00 97.44 88 ALA A CA 1
ATOM 646 C C . ALA A 1 88 ? -6.036 -4.997 9.615 1.00 97.44 88 ALA A C 1
ATOM 648 O O . ALA A 1 88 ? -6.465 -4.076 8.934 1.00 97.44 88 ALA A O 1
ATOM 649 N N . GLN A 1 89 ? -4.737 -5.116 9.906 1.00 98.25 89 GLN A N 1
ATOM 650 C CA . GLN A 1 89 ? -3.739 -4.129 9.476 1.00 98.25 89 GLN A CA 1
ATOM 651 C C . GLN A 1 89 ? -3.636 -4.036 7.950 1.00 98.25 89 GLN A C 1
ATOM 653 O O . GLN A 1 89 ? -3.493 -2.946 7.406 1.00 98.25 89 GLN A O 1
ATOM 658 N N . ILE A 1 90 ? -3.725 -5.166 7.245 1.00 98.31 90 ILE A N 1
ATOM 659 C CA . ILE A 1 90 ? -3.743 -5.159 5.779 1.00 98.31 90 ILE A CA 1
ATOM 660 C C . ILE A 1 90 ? -5.016 -4.481 5.270 1.00 98.31 90 ILE A C 1
ATOM 662 O O . ILE A 1 90 ? -4.940 -3.695 4.332 1.00 98.31 90 ILE A O 1
ATOM 666 N N . ALA A 1 91 ? -6.173 -4.739 5.886 1.00 98.50 91 ALA A N 1
ATOM 667 C CA . ALA A 1 91 ? -7.414 -4.064 5.519 1.00 98.50 91 ALA A CA 1
ATOM 668 C C . ALA A 1 91 ? -7.319 -2.541 5.718 1.0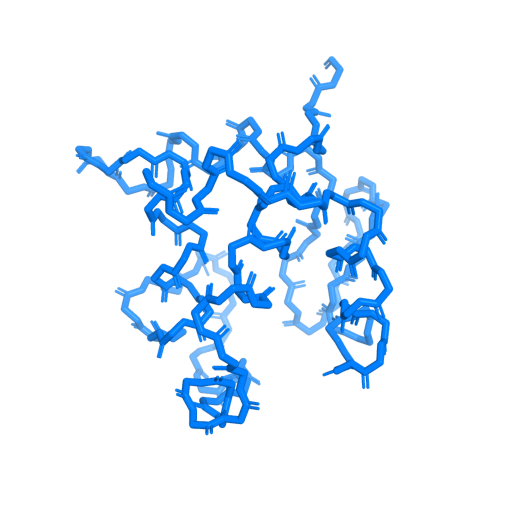0 98.50 91 ALA A C 1
ATOM 670 O O . ALA A 1 91 ? -7.749 -1.804 4.834 1.00 98.50 91 ALA A O 1
ATOM 671 N N . ASP A 1 92 ? -6.696 -2.078 6.805 1.00 98.75 92 ASP A N 1
ATOM 672 C CA . ASP A 1 92 ? -6.430 -0.655 7.056 1.00 98.75 92 ASP A CA 1
ATOM 673 C C . ASP A 1 92 ? -5.532 -0.046 5.969 1.00 98.75 92 ASP A C 1
ATOM 675 O O . ASP A 1 92 ? -5.858 0.998 5.403 1.00 98.75 92 ASP A O 1
ATOM 679 N N . ILE A 1 93 ? -4.432 -0.723 5.611 1.00 98.75 93 ILE A N 1
ATOM 680 C CA . ILE A 1 93 ? -3.540 -0.289 4.520 1.00 98.75 93 ILE A CA 1
ATOM 681 C C . ILE A 1 93 ? -4.302 -0.229 3.195 1.00 98.75 93 ILE A C 1
ATOM 683 O O . ILE A 1 93 ? -4.203 0.760 2.475 1.00 98.75 93 ILE A O 1
ATOM 687 N N . VAL A 1 94 ? -5.083 -1.258 2.865 1.00 98.56 94 VAL A N 1
ATOM 688 C CA . VAL A 1 94 ? -5.883 -1.283 1.633 1.00 98.56 94 VAL A CA 1
ATOM 689 C C . VAL A 1 94 ? -6.905 -0.144 1.634 1.00 98.56 94 VAL A C 1
ATOM 691 O O . VAL A 1 94 ? -7.043 0.529 0.618 1.00 98.56 94 VAL A O 1
ATOM 694 N N . ALA A 1 95 ? -7.570 0.133 2.759 1.00 98.62 95 ALA A N 1
ATOM 695 C CA . ALA A 1 95 ? -8.498 1.257 2.882 1.00 98.62 95 ALA A CA 1
ATOM 696 C C . ALA A 1 95 ? -7.809 2.611 2.660 1.00 98.62 95 ALA A C 1
ATOM 698 O O . ALA A 1 95 ? -8.367 3.474 1.982 1.00 98.62 95 ALA A O 1
ATOM 699 N N . TYR A 1 96 ? -6.588 2.782 3.173 1.00 98.69 96 TYR A N 1
ATOM 700 C CA . TYR A 1 96 ? -5.772 3.959 2.884 1.00 98.69 96 TYR A CA 1
ATOM 701 C C . TYR A 1 96 ? -5.443 4.073 1.392 1.00 98.69 96 TYR A C 1
ATOM 703 O O . TYR A 1 96 ? -5.713 5.102 0.786 1.00 98.69 96 TYR A O 1
ATOM 711 N N . LEU A 1 97 ? -4.933 3.012 0.764 1.00 98.50 97 LEU A N 1
ATOM 712 C CA . LEU A 1 97 ? -4.581 3.039 -0.660 1.00 98.50 97 LEU A CA 1
ATOM 713 C C . LEU A 1 97 ? -5.798 3.300 -1.562 1.00 98.50 97 LEU A C 1
ATOM 715 O O . LEU A 1 97 ? -5.685 4.012 -2.556 1.00 98.50 97 LEU A O 1
ATOM 719 N N . LEU A 1 98 ? -6.970 2.775 -1.201 1.00 97.94 98 LEU A N 1
ATOM 720 C CA . LEU A 1 98 ? -8.227 3.032 -1.910 1.00 97.94 98 LEU A CA 1
ATOM 721 C C . LEU A 1 98 ? -8.700 4.486 -1.799 1.00 97.94 98 LEU A C 1
ATOM 723 O O . LEU A 1 98 ? -9.431 4.945 -2.674 1.00 97.94 98 LEU A O 1
ATOM 727 N N . SER A 1 99 ? -8.314 5.214 -0.747 1.00 97.50 99 SER A N 1
ATOM 728 C CA . SER A 1 99 ? -8.687 6.626 -0.596 1.00 97.50 99 SER A CA 1
ATOM 729 C C . SER A 1 99 ? -7.873 7.556 -1.508 1.00 97.50 99 SER A C 1
ATOM 731 O O . SER A 1 99 ? -8.298 8.682 -1.771 1.00 97.50 99 SER A O 1
ATOM 733 N N . LEU A 1 100 ? -6.741 7.077 -2.040 1.00 96.94 100 LEU A N 1
ATOM 734 C CA . LEU A 1 100 ? -5.853 7.809 -2.943 1.00 96.94 100 LEU A CA 1
ATOM 735 C C . LEU A 1 100 ? -6.382 7.768 -4.384 1.00 96.94 100 LEU A C 1
ATOM 737 O O . LEU A 1 100 ? -5.924 6.982 -5.218 1.00 96.94 100 LEU A O 1
ATOM 741 N N . GLN A 1 101 ? -7.366 8.614 -4.672 1.00 93.19 101 GLN A N 1
ATOM 742 C CA . GLN A 1 101 ? -7.997 8.706 -5.990 1.00 93.19 101 GLN A CA 1
ATOM 743 C C . GLN A 1 101 ? -7.221 9.616 -6.945 1.00 93.19 101 GLN A C 1
ATOM 745 O O . GLN A 1 101 ? -6.523 10.530 -6.510 1.00 93.19 101 GLN A O 1
ATOM 750 N N . ALA A 1 102 ? -7.318 9.336 -8.247 1.00 83.25 102 ALA A N 1
ATOM 751 C CA . ALA A 1 102 ? -6.857 10.273 -9.268 1.00 83.25 102 ALA A CA 1
ATOM 752 C C . ALA A 1 102 ? -7.867 11.431 -9.353 1.00 83.25 102 ALA A C 1
ATOM 754 O O . ALA A 1 102 ? -9.075 11.180 -9.314 1.00 83.25 102 ALA A O 1
ATOM 755 N N . GLU A 1 103 ? -7.377 12.671 -9.420 1.00 64.88 103 GLU A N 1
ATOM 756 C CA . GLU A 1 103 ? -8.211 13.861 -9.665 1.00 64.88 103 GLU A CA 1
ATOM 757 C C . GLU A 1 103 ? -8.725 13.927 -11.111 1.00 64.88 103 GLU A C 1
ATOM 759 O O . GLU A 1 103 ? -8.004 13.478 -12.035 1.00 64.88 103 GLU A O 1
#

Radius of gyration: 12.51 Å; chains: 1; bounding box: 28×27×27 Å